Protein AF-A0A0G0PGN8-F1 (afdb_monomer)

Radius of gyration: 14.61 Å; Cα contacts (8 Å, |Δi|>4): 181; chains: 1; bounding box: 38×34×34 Å

Structure (mmCIF, N/CA/C/O backbone):
data_AF-A0A0G0PGN8-F1
#
_entry.id   AF-A0A0G0PGN8-F1
#
loop_
_atom_site.group_PDB
_atom_site.id
_atom_site.type_symbol
_atom_site.label_atom_id
_atom_site.label_alt_id
_atom_site.label_comp_id
_atom_site.label_asym_id
_atom_site.label_entity_id
_atom_site.label_seq_id
_atom_site.pdbx_PDB_ins_code
_atom_site.Cartn_x
_atom_site.Cartn_y
_atom_site.Cartn_z
_atom_site.occupancy
_atom_site.B_iso_or_equiv
_atom_site.auth_seq_id
_atom_site.auth_comp_id
_atom_site.auth_asym_id
_atom_site.auth_atom_id
_atom_site.pdbx_PDB_model_num
ATOM 1 N N . MET A 1 1 ? -20.996 -2.521 11.199 1.00 57.16 1 MET A N 1
ATOM 2 C CA . MET A 1 1 ? -20.375 -2.776 9.870 1.00 57.16 1 MET A CA 1
ATOM 3 C C . MET A 1 1 ? -20.116 -1.438 9.206 1.00 57.16 1 MET A C 1
ATOM 5 O O . MET A 1 1 ? -21.087 -0.740 8.920 1.00 57.16 1 MET A O 1
ATOM 9 N N . SER A 1 2 ? -18.842 -1.070 9.031 1.00 68.44 2 SER A N 1
ATOM 10 C CA . SER A 1 2 ? -18.460 0.271 8.568 1.00 68.44 2 SER A CA 1
ATOM 11 C C . SER A 1 2 ? -18.990 0.594 7.167 1.00 68.44 2 SER A C 1
ATOM 13 O O . SER A 1 2 ? -19.155 -0.297 6.324 1.00 68.44 2 SER A O 1
ATOM 15 N N . ASN A 1 3 ? -19.211 1.885 6.911 1.00 70.94 3 ASN A N 1
ATOM 16 C CA . ASN A 1 3 ? -19.645 2.395 5.606 1.00 70.94 3 ASN A CA 1
ATOM 17 C C . ASN A 1 3 ? -18.663 2.008 4.489 1.00 70.94 3 ASN A C 1
ATOM 19 O O . ASN A 1 3 ? -19.084 1.692 3.382 1.00 70.94 3 ASN A O 1
ATOM 23 N N . TYR A 1 4 ? -17.367 1.889 4.804 1.00 75.88 4 TYR A N 1
ATOM 24 C CA . TYR A 1 4 ? -16.338 1.523 3.834 1.00 75.88 4 TYR A CA 1
ATOM 25 C C . TYR A 1 4 ? -16.561 0.152 3.200 1.00 75.88 4 TYR A C 1
ATOM 27 O O . TYR A 1 4 ? -16.294 0.006 2.012 1.00 75.88 4 TYR A O 1
ATOM 35 N N . ILE A 1 5 ? -17.041 -0.851 3.942 1.00 76.06 5 ILE A N 1
ATOM 36 C CA . ILE A 1 5 ? -17.338 -2.166 3.352 1.00 76.06 5 ILE A CA 1
ATOM 37 C C . ILE A 1 5 ? -18.671 -2.128 2.599 1.00 76.06 5 ILE A C 1
ATOM 39 O O . ILE A 1 5 ? -18.755 -2.658 1.495 1.00 76.06 5 ILE A O 1
ATOM 43 N N . LYS A 1 6 ? -19.696 -1.484 3.173 1.00 70.00 6 LYS A N 1
ATOM 44 C CA . LYS A 1 6 ? -21.050 -1.433 2.594 1.00 70.00 6 LYS A CA 1
ATOM 45 C C . LYS A 1 6 ? -21.101 -0.713 1.246 1.00 70.00 6 LYS A C 1
ATOM 47 O O . LYS A 1 6 ? -21.852 -1.119 0.372 1.00 70.00 6 LYS A O 1
ATOM 52 N N . GLU A 1 7 ? -20.288 0.323 1.076 1.00 72.94 7 GLU A N 1
ATOM 53 C CA . GLU A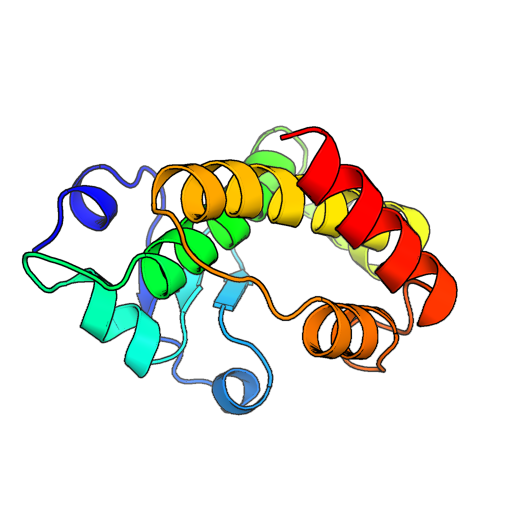 1 7 ? -20.219 1.131 -0.148 1.00 72.94 7 GLU A CA 1
ATOM 54 C C . GLU A 1 7 ? -19.216 0.570 -1.174 1.00 72.94 7 GLU A C 1
ATOM 56 O O . GLU A 1 7 ? -18.982 1.162 -2.229 1.00 72.94 7 GLU A O 1
ATOM 61 N N . SER A 1 8 ? -18.582 -0.570 -0.876 1.00 74.75 8 SER A N 1
ATOM 62 C CA . SER A 1 8 ? -17.616 -1.184 -1.780 1.00 74.75 8 SER A CA 1
ATOM 63 C C . SER A 1 8 ? -18.305 -1.747 -3.019 1.00 74.75 8 SER A C 1
ATOM 65 O O . SER A 1 8 ? -19.088 -2.686 -2.924 1.00 74.75 8 SER A O 1
ATOM 67 N N . LYS A 1 9 ? -17.922 -1.258 -4.202 1.00 79.19 9 LYS A N 1
ATOM 68 C CA . LYS A 1 9 ? -18.293 -1.879 -5.488 1.00 79.19 9 LYS A CA 1
ATOM 69 C C . LYS A 1 9 ? -17.631 -3.247 -5.709 1.00 79.19 9 LYS A C 1
ATOM 71 O O . LYS A 1 9 ? -18.045 -3.994 -6.588 1.00 79.19 9 LYS A O 1
ATOM 76 N N . TYR A 1 10 ? -16.591 -3.554 -4.934 1.00 83.12 10 TYR A N 1
ATOM 77 C CA . TYR A 1 10 ? -15.781 -4.764 -5.067 1.00 83.12 10 TYR A CA 1
ATOM 78 C C . TYR A 1 10 ? -15.985 -5.707 -3.886 1.00 83.12 10 TYR A C 1
ATOM 80 O O . TYR A 1 10 ? -16.114 -5.257 -2.742 1.00 83.12 10 TYR A O 1
ATOM 88 N N . GLU A 1 11 ? -15.932 -7.011 -4.160 1.00 89.06 11 GLU A N 1
ATOM 89 C CA . GLU A 1 11 ? -15.981 -8.055 -3.137 1.00 89.06 11 GLU A CA 1
ATOM 90 C C . GLU A 1 11 ? -14.689 -8.029 -2.299 1.00 89.06 11 GLU A C 1
ATOM 92 O O . GLU A 1 11 ? -13.579 -8.164 -2.826 1.00 89.06 11 GLU A O 1
ATOM 97 N N . ILE A 1 12 ? -14.837 -7.851 -0.983 1.00 90.75 12 ILE A N 1
ATOM 98 C CA . ILE A 1 12 ? -13.733 -7.824 -0.016 1.00 90.75 12 ILE A CA 1
ATOM 99 C C . ILE A 1 12 ? -13.761 -9.128 0.774 1.00 90.75 12 ILE A C 1
ATOM 101 O O . ILE A 1 12 ? -14.745 -9.444 1.440 1.00 90.75 12 ILE A O 1
ATOM 105 N N . LYS A 1 13 ? -12.661 -9.875 0.729 1.00 91.31 13 LYS A N 1
ATOM 106 C CA . LYS A 1 13 ? -12.496 -11.160 1.399 1.00 91.31 13 LYS A CA 1
ATOM 107 C C . LYS A 1 13 ? -11.410 -11.104 2.456 1.00 91.31 13 LYS A C 1
ATOM 109 O O . LYS A 1 13 ? -10.400 -10.411 2.339 1.00 91.31 13 LYS A O 1
ATOM 114 N N . LYS A 1 14 ? -11.598 -11.924 3.480 1.00 89.88 14 LYS A N 1
ATOM 115 C CA . LYS A 1 14 ? -10.539 -12.266 4.418 1.00 89.88 14 LYS A CA 1
ATOM 116 C C . LYS A 1 14 ? -9.544 -13.192 3.718 1.00 89.88 14 LYS A C 1
ATOM 118 O O . LYS A 1 14 ? -9.935 -14.214 3.159 1.00 89.88 14 LYS A O 1
ATOM 123 N N . SER A 1 15 ? -8.264 -12.843 3.751 1.00 87.12 15 SER A N 1
ATOM 124 C CA . SER A 1 15 ? -7.196 -13.710 3.264 1.00 87.12 15 SER A CA 1
ATOM 125 C C . SER A 1 15 ? -7.049 -14.919 4.188 1.00 87.12 15 SER A C 1
ATOM 127 O O . SER A 1 15 ? -6.927 -14.772 5.405 1.00 87.12 15 SER A O 1
ATOM 129 N N . VAL A 1 16 ? -7.060 -16.107 3.588 1.00 78.38 16 VAL A N 1
ATOM 130 C CA . VAL A 1 16 ? -6.822 -17.405 4.245 1.00 78.38 16 VAL A CA 1
ATOM 131 C C . VAL A 1 16 ? -5.478 -18.022 3.844 1.00 78.38 16 VAL A C 1
ATOM 133 O O . VAL A 1 16 ? -5.085 -19.050 4.382 1.00 78.38 16 VAL A O 1
ATOM 136 N N . PHE A 1 17 ? -4.747 -17.384 2.925 1.00 65.00 17 PHE A N 1
ATOM 137 C CA . PHE A 1 17 ? -3.445 -17.859 2.464 1.00 65.00 17 PHE A CA 1
ATOM 138 C C . PHE A 1 17 ? -2.306 -17.383 3.381 1.00 65.00 17 PHE A C 1
ATOM 140 O O . PHE A 1 17 ? -2.352 -16.253 3.874 1.00 65.00 17 PHE A O 1
ATOM 147 N N . PRO A 1 18 ? -1.214 -18.164 3.527 1.00 65.25 18 PRO A N 1
ATOM 148 C CA . PRO A 1 18 ? -0.032 -17.772 4.305 1.00 65.25 18 PRO A CA 1
ATOM 149 C C . PRO A 1 18 ? 0.651 -16.489 3.798 1.00 65.25 18 PRO A C 1
ATOM 151 O O . PRO A 1 18 ? 1.423 -15.877 4.534 1.00 65.25 18 PRO A O 1
ATOM 154 N N . LEU A 1 19 ? 0.314 -16.027 2.587 1.00 62.56 19 LEU A N 1
ATOM 155 C CA . LEU A 1 19 ? 0.688 -14.715 2.043 1.00 62.56 19 LEU A CA 1
ATOM 156 C C . LEU A 1 19 ? 0.284 -13.549 2.958 1.00 62.56 19 LEU A C 1
ATOM 158 O O . LEU A 1 19 ? 0.938 -12.509 2.945 1.00 62.56 19 LEU A O 1
ATOM 162 N N . SER A 1 20 ? -0.726 -13.730 3.814 1.00 61.47 20 SER A N 1
ATOM 163 C CA . SER A 1 20 ? -1.134 -12.744 4.819 1.00 61.47 20 SER A CA 1
ATOM 164 C C . SER A 1 20 ? -0.059 -12.469 5.884 1.00 61.47 20 SER A C 1
ATOM 166 O O . SER A 1 20 ? -0.171 -11.499 6.632 1.00 61.47 20 SER A O 1
ATOM 168 N N . LYS A 1 21 ? 0.982 -13.310 5.989 1.00 67.25 21 LYS A N 1
ATOM 169 C CA . LYS A 1 21 ? 2.162 -13.041 6.831 1.00 67.25 21 LYS A CA 1
ATOM 170 C C . LYS A 1 21 ? 3.100 -12.004 6.207 1.00 67.25 21 LYS A C 1
ATOM 172 O O . LYS A 1 21 ? 3.835 -11.343 6.931 1.00 67.25 21 LYS A O 1
ATOM 177 N N . ILE A 1 22 ? 3.058 -11.860 4.883 1.00 69.75 22 ILE A N 1
ATOM 178 C CA . ILE A 1 22 ? 3.966 -11.014 4.099 1.00 69.75 22 ILE A CA 1
ATOM 179 C C . ILE A 1 22 ? 3.258 -9.717 3.684 1.00 69.75 22 ILE A C 1
ATOM 181 O O . ILE A 1 22 ? 3.819 -8.630 3.808 1.00 69.75 22 ILE A O 1
ATOM 185 N N . PHE A 1 23 ? 1.997 -9.814 3.258 1.00 80.75 23 PHE A N 1
ATOM 186 C CA . PHE A 1 23 ? 1.225 -8.694 2.728 1.00 80.75 23 PHE A CA 1
ATOM 187 C C . PHE A 1 23 ? 0.053 -8.314 3.638 1.00 80.75 23 PHE A C 1
ATOM 189 O O . PHE A 1 23 ? -0.591 -9.165 4.256 1.00 80.75 23 PHE A O 1
ATOM 196 N N . LYS A 1 24 ? -0.235 -7.009 3.711 1.00 88.25 24 LYS A N 1
ATOM 197 C CA . LYS A 1 24 ? -1.409 -6.469 4.419 1.00 88.25 24 LYS A CA 1
ATOM 198 C C . LYS A 1 24 ? -2.705 -6.686 3.620 1.00 88.25 24 LYS A C 1
ATOM 200 O O . LYS A 1 24 ? -3.753 -6.930 4.217 1.00 88.25 24 LYS A O 1
ATOM 205 N N . GLY A 1 25 ? -2.610 -6.645 2.296 1.00 89.75 25 GLY A N 1
ATOM 206 C CA . GLY A 1 25 ? -3.679 -6.930 1.352 1.00 89.75 25 GLY A CA 1
ATOM 207 C C . GLY A 1 25 ? -3.103 -7.325 -0.007 1.00 89.75 25 GLY A C 1
ATOM 208 O O . GLY A 1 25 ? -1.889 -7.249 -0.202 1.00 89.75 25 GLY A O 1
ATOM 209 N N . PHE A 1 26 ? -3.959 -7.835 -0.887 1.00 89.06 26 PHE A N 1
ATOM 210 C CA . PHE A 1 26 ? -3.663 -8.018 -2.304 1.00 89.06 26 PHE A CA 1
ATOM 211 C C . PHE A 1 26 ? -4.956 -8.099 -3.117 1.00 89.06 26 PHE A C 1
ATOM 213 O O . PHE A 1 26 ? -6.038 -8.384 -2.591 1.00 89.06 26 PHE A O 1
ATOM 220 N N . VAL A 1 27 ? -4.822 -7.929 -4.428 1.00 87.69 27 VAL A N 1
ATOM 221 C CA . VAL A 1 27 ? -5.911 -8.063 -5.394 1.00 87.69 27 VAL A CA 1
ATOM 222 C C . VAL A 1 27 ? -5.740 -9.332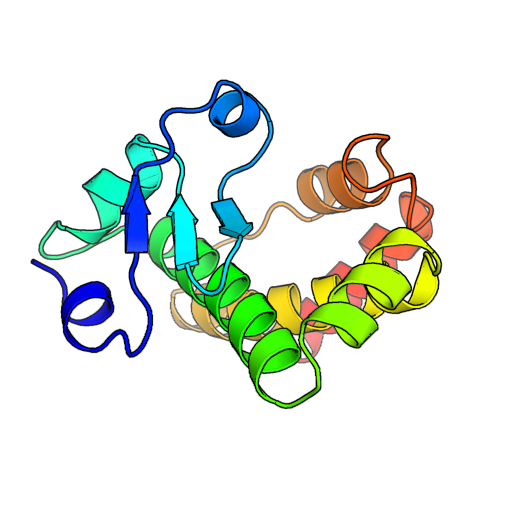 -6.221 1.00 87.69 27 VAL A C 1
ATOM 224 O O . VAL A 1 27 ? -4.661 -9.604 -6.742 1.00 87.69 27 VAL A O 1
ATOM 227 N N . PHE A 1 28 ? -6.816 -10.104 -6.379 1.00 83.62 28 PHE A N 1
ATOM 228 C CA . PHE A 1 28 ? -6.837 -11.264 -7.270 1.00 83.62 28 PHE A CA 1
ATOM 229 C C . PHE A 1 28 ? -8.246 -11.520 -7.808 1.00 83.62 28 PHE A C 1
ATOM 231 O O . PHE A 1 28 ? -9.219 -11.449 -7.060 1.00 83.62 28 PHE A O 1
ATOM 238 N N . ALA A 1 29 ? -8.358 -11.837 -9.102 1.00 79.94 29 ALA A N 1
ATOM 239 C CA . ALA A 1 29 ? -9.625 -12.169 -9.766 1.00 79.94 29 ALA A CA 1
ATOM 240 C C . ALA A 1 29 ? -10.765 -11.164 -9.480 1.00 79.94 29 ALA A C 1
ATOM 242 O O . ALA A 1 29 ? -11.883 -11.561 -9.157 1.00 79.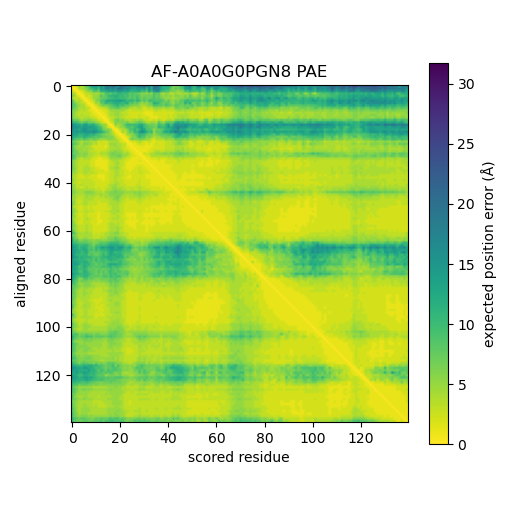94 29 ALA A O 1
ATOM 243 N N . ASN A 1 30 ? -10.467 -9.861 -9.580 1.00 82.56 30 ASN A N 1
ATOM 244 C CA . ASN A 1 30 ? -11.395 -8.753 -9.314 1.00 82.56 30 ASN A CA 1
ATOM 245 C C . ASN A 1 30 ? -11.912 -8.660 -7.856 1.00 82.56 30 ASN A C 1
ATOM 247 O O . ASN A 1 30 ? -12.991 -8.128 -7.596 1.00 82.56 30 ASN A O 1
ATOM 251 N N . LYS A 1 31 ? -11.158 -9.203 -6.892 1.00 88.75 31 LYS A N 1
ATOM 252 C CA . LYS A 1 31 ? -11.499 -9.208 -5.461 1.00 88.75 31 LYS A CA 1
ATOM 253 C C . LYS A 1 31 ? -10.335 -8.684 -4.636 1.00 88.75 31 LYS A C 1
ATOM 255 O O . LYS A 1 31 ? -9.175 -8.885 -5.001 1.00 88.75 31 LYS A O 1
ATOM 260 N N . ILE A 1 32 ? -10.653 -8.057 -3.507 1.00 91.38 32 ILE A N 1
ATOM 261 C CA . ILE A 1 32 ? -9.665 -7.601 -2.525 1.00 91.38 32 ILE A CA 1
ATOM 262 C C . ILE A 1 32 ? -9.550 -8.656 -1.433 1.00 91.38 32 ILE A C 1
ATOM 264 O O . ILE A 1 32 ? -10.551 -9.017 -0.821 1.00 91.38 32 ILE A O 1
ATOM 268 N N . TYR A 1 33 ? -8.338 -9.108 -1.139 1.00 91.69 33 TYR A N 1
ATOM 269 C CA . TYR A 1 33 ? -8.049 -10.009 -0.031 1.00 91.69 33 TYR A CA 1
ATOM 270 C C . TYR A 1 33 ? -7.239 -9.269 1.023 1.00 91.69 33 TYR A C 1
ATOM 272 O O . TYR A 1 33 ? -6.158 -8.766 0.737 1.00 91.69 33 TYR A O 1
ATOM 280 N N . LEU A 1 34 ? -7.740 -9.215 2.255 1.00 92.81 34 LEU A N 1
ATOM 281 C CA . LEU A 1 34 ? -7.097 -8.490 3.354 1.00 92.81 34 LEU A CA 1
ATOM 282 C C . LEU A 1 34 ? -6.633 -9.436 4.450 1.00 92.81 34 LEU A C 1
ATOM 284 O O . LEU A 1 34 ? -7.273 -10.452 4.730 1.00 92.81 34 LEU A O 1
ATOM 288 N N . ARG A 1 35 ? -5.533 -9.085 5.117 1.00 92.75 35 ARG A N 1
ATOM 289 C CA . ARG A 1 35 ? -5.070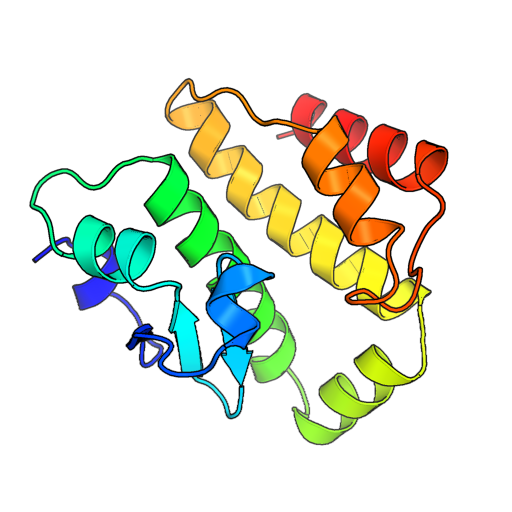 -9.811 6.301 1.00 92.75 35 ARG A CA 1
ATOM 290 C C . ARG A 1 35 ? -6.181 -9.853 7.369 1.00 92.75 35 ARG A C 1
ATOM 292 O O . ARG A 1 35 ? -6.903 -8.866 7.518 1.00 92.75 35 ARG A O 1
ATOM 299 N N . PRO A 1 36 ? -6.343 -10.967 8.109 1.00 91.25 36 PRO A N 1
ATOM 300 C CA . PRO A 1 36 ? -7.421 -11.144 9.084 1.00 91.25 36 PRO A CA 1
ATOM 301 C C . PRO A 1 36 ? -7.655 -9.993 10.066 1.00 91.25 36 PRO A C 1
ATOM 303 O O . PRO A 1 36 ? -8.804 -9.652 10.329 1.00 91.25 36 PRO A O 1
ATOM 306 N N . ASP A 1 37 ? -6.590 -9.403 10.602 1.00 92.31 37 ASP A N 1
ATOM 307 C CA . ASP A 1 37 ? -6.652 -8.269 11.527 1.00 92.31 37 ASP A CA 1
ATOM 308 C C . ASP A 1 37 ? -7.240 -7.021 10.859 1.00 92.31 37 ASP A C 1
ATOM 310 O O . ASP A 1 37 ? -8.153 -6.419 11.413 1.00 92.31 37 ASP A O 1
ATOM 314 N N . ILE A 1 38 ? -6.780 -6.682 9.652 1.00 93.56 38 ILE A N 1
ATOM 315 C CA . ILE A 1 38 ? -7.277 -5.545 8.865 1.00 93.56 38 ILE A CA 1
ATOM 316 C C . ILE A 1 38 ? -8.725 -5.791 8.447 1.00 93.56 38 ILE A C 1
ATOM 318 O O . ILE A 1 38 ? -9.570 -4.918 8.623 1.00 93.56 38 ILE A O 1
ATOM 322 N N . TYR A 1 39 ? -9.022 -6.990 7.933 1.00 93.56 39 TYR A N 1
ATOM 323 C CA . TYR A 1 39 ? -10.377 -7.369 7.542 1.00 93.56 39 TYR A CA 1
ATOM 324 C C . TYR A 1 39 ? -11.339 -7.193 8.716 1.00 93.56 39 TYR A C 1
ATOM 3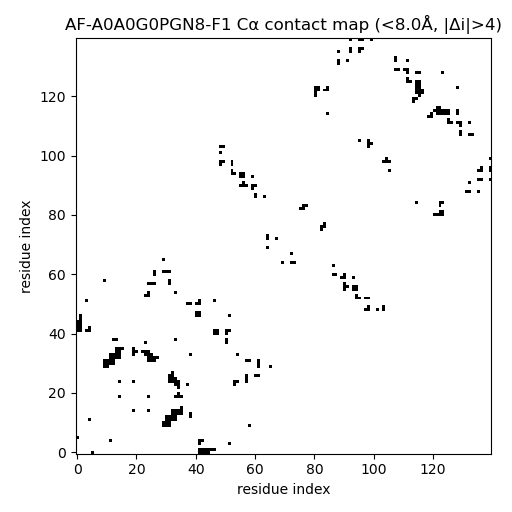26 O O . TYR A 1 39 ? -12.312 -6.465 8.593 1.00 93.56 39 TYR A O 1
ATOM 334 N N . ASN A 1 40 ? -11.044 -7.794 9.871 1.00 92.75 40 ASN A N 1
ATOM 335 C CA . ASN A 1 40 ? -11.906 -7.707 11.048 1.00 92.75 40 ASN A CA 1
ATOM 336 C C . ASN A 1 40 ? -12.031 -6.266 11.571 1.00 92.75 40 ASN A C 1
ATOM 338 O O . ASN A 1 40 ? -13.104 -5.859 12.012 1.00 92.75 40 ASN A O 1
ATOM 342 N N . ASP A 1 41 ? -10.948 -5.486 11.524 1.00 94.31 41 ASP A N 1
ATOM 343 C CA . ASP A 1 41 ? -10.948 -4.094 11.966 1.00 94.31 41 ASP A CA 1
ATOM 344 C C . ASP A 1 41 ? -11.880 -3.213 11.123 1.00 94.31 41 ASP A C 1
ATOM 346 O O . ASP A 1 41 ? -12.608 -2.398 11.684 1.00 94.31 41 ASP A O 1
ATOM 350 N N . LEU A 1 42 ? -11.962 -3.451 9.808 1.00 93.81 42 LEU A N 1
ATOM 351 C CA . LEU A 1 42 ? -12.864 -2.732 8.900 1.00 93.81 42 LEU A CA 1
ATOM 352 C C . LEU A 1 42 ? -14.359 -2.949 9.186 1.00 93.81 42 LEU A C 1
ATOM 354 O O . LEU A 1 42 ? -15.181 -2.155 8.727 1.00 93.81 42 LEU A O 1
ATOM 358 N N . TYR A 1 43 ? -14.739 -3.995 9.925 1.00 90.50 43 TYR A N 1
ATOM 359 C CA . TYR A 1 43 ? -16.142 -4.249 10.283 1.00 90.50 43 TYR A CA 1
ATOM 360 C C . TYR A 1 43 ? -16.590 -3.536 11.562 1.00 90.50 43 TYR A C 1
ATOM 362 O O . TYR A 1 43 ? -17.802 -3.438 11.790 1.00 90.50 43 TYR A O 1
ATOM 370 N N . LYS A 1 44 ? -15.647 -3.005 12.350 1.00 91.19 44 LYS A N 1
ATOM 371 C CA . LYS A 1 44 ? -15.931 -2.198 13.543 1.00 91.19 44 LYS A CA 1
ATOM 372 C C . LYS A 1 44 ? -16.602 -0.878 13.161 1.00 91.19 44 LYS A C 1
ATOM 374 O O . LYS A 1 44 ? -16.489 -0.418 12.026 1.00 91.19 44 LYS A O 1
ATOM 379 N N . ASP A 1 45 ? -17.267 -0.245 14.122 1.00 87.62 45 ASP A N 1
ATOM 380 C CA . ASP A 1 45 ? -17.966 1.027 13.886 1.00 87.62 45 ASP A CA 1
ATOM 381 C C . ASP A 1 45 ? -17.000 2.184 13.612 1.00 87.62 45 ASP A C 1
ATOM 383 O O . ASP A 1 45 ? -17.284 3.062 12.800 1.00 87.62 45 ASP A O 1
ATOM 387 N N . LYS A 1 46 ? -15.823 2.149 14.244 1.00 90.25 46 LYS A N 1
ATOM 388 C CA . LYS A 1 46 ? -14.716 3.081 14.010 1.00 90.25 46 LYS A CA 1
ATOM 389 C C . LYS A 1 46 ? -13.449 2.281 13.682 1.00 90.25 46 LYS A C 1
ATOM 391 O O . LYS A 1 46 ? -12.693 1.959 14.600 1.00 90.25 46 LYS A O 1
ATOM 396 N N . PRO A 1 47 ? -13.248 1.881 12.413 1.00 94.12 47 PRO A N 1
ATOM 397 C CA . PRO A 1 47 ? -12.037 1.175 12.008 1.00 94.12 47 PRO A CA 1
ATOM 398 C C . PRO A 1 47 ? -10.811 2.081 12.156 1.00 94.12 47 PRO A C 1
ATOM 400 O O . PRO A 1 47 ? -10.922 3.307 12.077 1.00 94.12 47 PRO A O 1
ATOM 403 N N . LYS A 1 48 ? -9.629 1.484 12.328 1.00 95.00 48 LYS A N 1
ATOM 404 C CA . LYS A 1 48 ? -8.378 2.243 12.349 1.00 95.00 48 LYS A CA 1
ATOM 405 C C . LYS A 1 48 ? -8.150 2.891 10.982 1.00 95.00 48 LYS A C 1
ATOM 407 O O . LYS A 1 48 ? -8.297 2.203 9.963 1.00 95.00 48 LYS A O 1
ATOM 412 N N . PRO A 1 49 ? -7.719 4.162 10.927 1.00 95.06 49 PRO A N 1
ATOM 413 C CA . PRO A 1 49 ? -7.410 4.812 9.659 1.00 95.06 49 PRO A CA 1
ATOM 414 C C . PRO A 1 49 ? -6.364 4.050 8.833 1.00 95.06 49 PRO A C 1
ATOM 416 O O . PRO A 1 49 ? -6.463 3.996 7.611 1.00 95.06 49 PRO A O 1
ATOM 419 N N . GLU A 1 50 ? -5.412 3.372 9.478 1.00 94.56 50 GLU A N 1
ATOM 420 C CA . GLU A 1 50 ? -4.455 2.485 8.807 1.00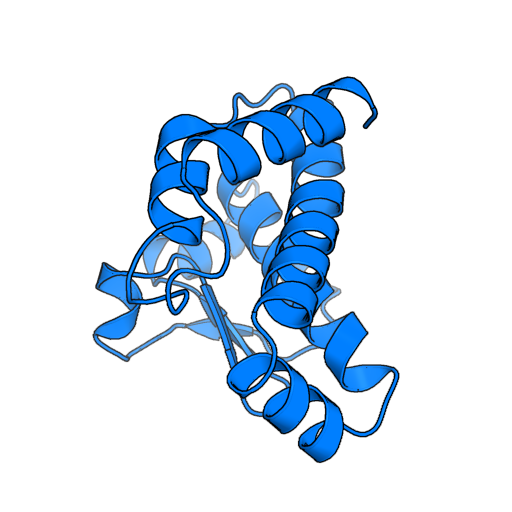 94.56 50 GLU A CA 1
ATOM 421 C C . GLU A 1 50 ? -5.136 1.352 8.021 1.00 94.56 50 GLU A C 1
ATOM 423 O O . GLU A 1 50 ? -4.767 1.091 6.874 1.00 94.56 50 GLU A O 1
ATOM 428 N N . SER A 1 51 ? -6.135 0.690 8.616 1.00 95.12 51 SER A N 1
ATOM 429 C CA . SER A 1 51 ? -6.891 -0.403 7.988 1.00 95.12 51 SER A CA 1
ATOM 430 C C . SER A 1 51 ? -7.675 0.099 6.780 1.00 95.12 51 SER A C 1
ATOM 432 O O . SER A 1 51 ? -7.670 -0.531 5.721 1.00 95.12 51 SER A O 1
ATOM 434 N N . VAL A 1 52 ? -8.306 1.270 6.912 1.00 95.38 52 VAL A N 1
ATOM 435 C CA . VAL A 1 52 ? -9.012 1.926 5.804 1.00 95.38 52 VAL A CA 1
ATOM 436 C C . VAL A 1 52 ? -8.031 2.354 4.713 1.00 95.38 52 VAL A C 1
ATOM 438 O O . VAL A 1 52 ? -8.298 2.151 3.532 1.00 95.38 52 VAL A O 1
ATOM 441 N N . GLY A 1 53 ? -6.859 2.866 5.089 1.00 95.38 53 GLY A N 1
ATOM 442 C CA . GLY A 1 53 ? -5.794 3.218 4.157 1.00 95.38 53 GLY A CA 1
ATOM 443 C C . GLY A 1 53 ? -5.312 2.020 3.335 1.00 95.38 53 GLY A C 1
ATOM 444 O O . GLY A 1 53 ? -5.101 2.161 2.134 1.00 95.38 53 GLY A O 1
ATOM 445 N N . VAL A 1 54 ? -5.183 0.835 3.946 1.00 94.88 54 VAL A N 1
ATOM 446 C CA . VAL A 1 54 ? -4.890 -0.406 3.203 1.00 94.88 54 VAL A 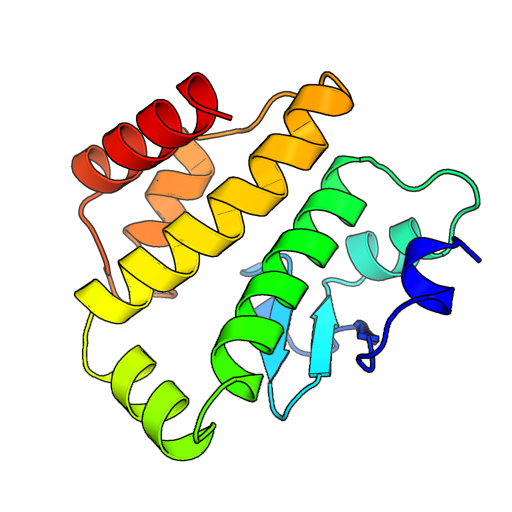CA 1
ATOM 447 C C . VAL A 1 54 ? -6.022 -0.734 2.232 1.00 94.88 54 VAL A C 1
ATOM 449 O O . VAL A 1 54 ? -5.755 -1.027 1.074 1.00 94.88 54 VAL A O 1
ATOM 452 N N . LEU A 1 55 ? -7.285 -0.644 2.653 1.00 95.31 55 LEU A N 1
ATOM 453 C CA . LEU A 1 55 ? -8.410 -0.900 1.751 1.00 95.31 55 LEU A CA 1
ATOM 454 C C . LEU A 1 55 ? -8.411 0.049 0.538 1.00 95.31 55 LEU A C 1
ATOM 456 O O . LEU A 1 55 ? -8.649 -0.394 -0.582 1.00 95.31 55 LEU A O 1
ATOM 460 N N . ILE A 1 56 ? -8.131 1.338 0.747 1.00 95.31 56 ILE A N 1
ATOM 461 C CA . ILE A 1 56 ? -8.018 2.336 -0.330 1.00 95.31 56 ILE A CA 1
ATOM 462 C C . ILE A 1 56 ? -6.874 1.981 -1.288 1.00 95.31 56 ILE A C 1
ATOM 464 O O . ILE A 1 56 ? -7.040 2.073 -2.505 1.00 95.31 56 ILE A O 1
ATOM 468 N N . HIS A 1 57 ? -5.741 1.529 -0.750 1.00 95.75 57 HIS A N 1
ATOM 469 C CA . HIS A 1 57 ? -4.605 1.065 -1.540 1.00 95.75 57 HIS A CA 1
ATOM 470 C C . HIS A 1 57 ? -5.006 -0.078 -2.486 1.00 95.75 57 HIS A C 1
ATOM 472 O O . HIS A 1 57 ? -4.854 0.033 -3.701 1.00 95.75 57 HIS A O 1
ATOM 478 N N . GLU A 1 58 ? -5.612 -1.138 -1.947 1.00 94.12 58 GLU A N 1
ATOM 479 C CA . GLU A 1 58 ? -6.026 -2.297 -2.747 1.00 94.12 58 GLU A CA 1
ATOM 480 C C . GLU A 1 58 ? -7.139 -1.959 -3.752 1.00 94.12 58 GLU A C 1
ATOM 482 O O . GLU A 1 58 ? -7.151 -2.469 -4.872 1.00 94.12 58 GLU A O 1
ATOM 487 N N . ARG A 1 59 ? -8.062 -1.053 -3.400 1.00 93.56 59 ARG A N 1
ATOM 488 C CA . ARG A 1 59 ? -9.071 -0.541 -4.346 1.00 93.56 59 ARG A CA 1
ATOM 489 C C . ARG A 1 59 ? -8.438 0.148 -5.538 1.00 93.56 59 ARG A C 1
ATOM 491 O O . ARG A 1 59 ? -8.875 -0.072 -6.661 1.00 93.56 59 ARG A O 1
ATOM 498 N N . THR A 1 60 ? -7.391 0.928 -5.294 1.00 93.06 60 THR A N 1
ATOM 499 C CA . THR A 1 60 ? -6.682 1.640 -6.356 1.00 93.06 60 THR A CA 1
ATOM 500 C C . THR A 1 60 ? -6.048 0.651 -7.342 1.00 93.06 60 THR A C 1
ATOM 502 O O . THR A 1 60 ? -6.110 0.872 -8.549 1.00 93.06 60 THR A O 1
ATOM 505 N N . HIS A 1 61 ? -5.510 -0.481 -6.868 1.00 91.06 61 HIS A N 1
ATOM 506 C CA . HIS A 1 61 ? -5.047 -1.550 -7.761 1.00 91.06 61 HIS A CA 1
ATOM 507 C C . HIS A 1 61 ? -6.186 -2.161 -8.583 1.00 91.06 61 HIS A C 1
ATOM 509 O O . HIS A 1 61 ? -6.027 -2.360 -9.787 1.00 91.06 61 HIS A O 1
ATOM 515 N N . LEU A 1 62 ? -7.344 -2.426 -7.970 1.00 89.00 62 LEU A N 1
ATOM 516 C CA . LEU A 1 62 ? -8.505 -2.931 -8.706 1.00 89.00 62 LEU A CA 1
ATOM 517 C C . LEU A 1 62 ? -8.987 -1.960 -9.778 1.00 89.00 62 LEU A C 1
ATOM 519 O O . LEU A 1 62 ? -9.199 -2.389 -10.904 1.00 89.00 62 LEU A O 1
ATOM 523 N N . GLU A 1 63 ? -9.105 -0.673 -9.460 1.00 88.88 63 GLU A N 1
ATOM 524 C CA . GLU A 1 63 ? -9.551 0.361 -10.400 1.00 88.88 63 GLU A CA 1
ATOM 525 C C . GLU A 1 63 ? -8.602 0.499 -11.602 1.00 88.88 63 GLU A C 1
ATOM 527 O O . GLU A 1 63 ? -9.040 0.665 -12.746 1.00 88.88 63 GLU A O 1
ATOM 532 N N . GLN A 1 64 ? -7.292 0.361 -11.373 1.00 84.88 64 GLN A N 1
ATOM 533 C CA . GLN A 1 64 ? -6.299 0.313 -12.449 1.00 84.88 64 GLN A CA 1
ATOM 534 C C . GLN A 1 64 ? -6.470 -0.933 -13.333 1.00 84.88 64 GLN A C 1
ATOM 536 O O . GLN A 1 64 ? -6.353 -0.848 -14.553 1.00 84.88 64 GLN A O 1
ATOM 541 N N . ILE A 1 65 ? -6.766 -2.095 -12.745 1.00 82.25 65 ILE A N 1
ATOM 542 C CA . ILE A 1 65 ? -6.960 -3.346 -13.492 1.00 82.25 65 ILE A CA 1
ATOM 543 C C . ILE A 1 65 ? -8.296 -3.332 -14.254 1.00 82.25 65 ILE A C 1
ATOM 545 O O . ILE A 1 65 ? -8.340 -3.766 -15.404 1.00 82.25 65 ILE A O 1
ATOM 549 N N . SER A 1 66 ? -9.367 -2.816 -13.643 1.00 77.00 66 SER A N 1
ATOM 550 C CA . SER A 1 66 ? -10.728 -2.809 -14.193 1.00 77.00 66 SER A CA 1
ATOM 551 C C . SER A 1 66 ? -10.951 -1.762 -15.283 1.00 77.00 66 SER A C 1
ATOM 553 O O . SER A 1 66 ? -11.883 -1.896 -16.068 1.00 77.00 66 SER A O 1
ATOM 555 N N . SER A 1 67 ? -10.120 -0.719 -15.345 1.00 75.19 67 SER A N 1
ATOM 556 C CA . SER A 1 67 ? -10.168 0.303 -16.403 1.00 75.19 67 SER A CA 1
ATOM 557 C C . SER A 1 67 ? -9.548 -0.156 -17.733 1.00 75.19 67 SER A C 1
ATOM 559 O O . SER A 1 67 ? -9.545 0.602 -18.700 1.00 75.19 67 SER A O 1
ATOM 561 N N . GLY A 1 68 ? -9.055 -1.399 -17.817 1.00 68.88 68 GLY A N 1
ATOM 562 C CA . GLY A 1 68 ? -8.493 -1.979 -19.037 1.00 68.88 68 GLY A CA 1
ATOM 563 C C . GLY A 1 68 ? -8.696 -3.492 -19.142 1.00 68.88 68 GLY A C 1
ATOM 564 O O . GLY A 1 68 ? -9.487 -4.096 -18.421 1.00 68.88 68 GLY A O 1
ATOM 565 N N . ASN A 1 69 ? -7.968 -4.137 -20.059 1.00 76.81 69 ASN A N 1
ATOM 566 C CA . ASN A 1 69 ? -7.978 -5.596 -20.168 1.00 76.81 69 ASN A CA 1
ATOM 567 C C . ASN A 1 69 ? -7.130 -6.204 -19.038 1.00 76.81 69 ASN A C 1
ATOM 569 O O . ASN A 1 69 ? -5.898 -6.156 -19.083 1.00 76.81 69 ASN A O 1
ATOM 573 N N . TRP A 1 70 ? -7.797 -6.779 -18.036 1.00 72.62 70 TRP A N 1
ATOM 574 C CA . TRP A 1 70 ? -7.172 -7.302 -16.820 1.00 72.62 70 TRP A CA 1
ATOM 575 C C . TRP A 1 70 ? -6.077 -8.351 -17.080 1.00 72.62 70 TRP A C 1
ATOM 577 O O . TRP A 1 70 ? -5.095 -8.385 -16.340 1.00 72.62 70 TRP A O 1
ATOM 587 N N . LEU A 1 71 ? -6.197 -9.163 -18.142 1.00 73.94 71 LEU A N 1
ATOM 588 C CA . LEU A 1 71 ? -5.171 -10.140 -18.530 1.00 73.94 71 LEU A CA 1
ATOM 589 C C . LEU A 1 71 ? -3.896 -9.437 -19.002 1.00 73.94 71 LEU A C 1
ATOM 591 O O . LEU A 1 71 ? -2.796 -9.766 -18.562 1.00 73.94 71 LEU A O 1
ATOM 595 N N . ILE A 1 72 ? -4.047 -8.428 -19.864 1.00 78.38 72 ILE A N 1
ATOM 596 C CA . ILE A 1 72 ? -2.925 -7.650 -20.405 1.00 78.38 72 ILE A CA 1
ATOM 597 C C . ILE A 1 72 ? -2.268 -6.827 -19.293 1.00 78.38 72 ILE A C 1
ATOM 599 O O . ILE A 1 72 ? -1.043 -6.801 -19.187 1.00 78.38 72 ILE A O 1
ATOM 603 N N . GLN A 1 73 ? -3.068 -6.187 -18.438 1.00 75.00 73 GLN A N 1
ATOM 604 C CA . GLN A 1 73 ? -2.583 -5.427 -17.281 1.00 75.00 73 GLN A CA 1
ATOM 605 C C . GLN A 1 73 ? -1.819 -6.337 -16.308 1.00 75.00 73 GLN A C 1
ATOM 607 O O . GLN A 1 73 ? -0.714 -5.996 -15.885 1.00 75.00 73 GLN A O 1
ATOM 612 N N . GLY A 1 74 ? -2.362 -7.524 -16.015 1.00 74.88 74 GLY A N 1
ATOM 613 C CA . GLY A 1 74 ? -1.712 -8.526 -15.174 1.00 74.88 74 GLY A CA 1
ATOM 614 C C . GLY A 1 74 ? -0.362 -8.964 -15.740 1.00 74.88 74 GLY A C 1
ATOM 615 O O . GLY A 1 74 ? 0.642 -8.920 -15.034 1.00 74.88 74 GLY A O 1
ATOM 616 N N . LEU A 1 75 ? -0.299 -9.301 -17.032 1.00 77.62 75 LEU A N 1
ATOM 617 C CA . LEU A 1 75 ? 0.955 -9.664 -17.701 1.00 77.62 75 LEU A CA 1
ATOM 618 C C . LEU A 1 75 ? 1.983 -8.526 -17.659 1.00 77.62 75 LEU A C 1
ATOM 620 O O . LEU A 1 75 ? 3.142 -8.751 -17.310 1.00 77.62 75 LEU A O 1
ATOM 624 N N . ARG A 1 76 ? 1.569 -7.286 -17.955 1.00 80.50 76 ARG A N 1
ATOM 625 C CA . ARG A 1 76 ? 2.463 -6.117 -17.911 1.00 80.50 76 ARG A CA 1
ATOM 626 C C . ARG A 1 76 ? 3.006 -5.858 -16.508 1.00 80.50 76 ARG A C 1
ATOM 628 O O . ARG A 1 76 ? 4.175 -5.502 -16.386 1.00 80.50 76 ARG A O 1
ATOM 635 N N . TYR A 1 77 ? 2.194 -6.061 -15.472 1.00 79.75 77 TYR A N 1
ATOM 636 C CA . TYR A 1 77 ? 2.625 -5.952 -14.079 1.00 79.75 77 TYR A CA 1
ATOM 637 C C . TYR A 1 77 ? 3.741 -6.964 -13.774 1.00 79.75 77 TYR A C 1
ATOM 639 O O . TYR A 1 77 ? 4.798 -6.590 -13.272 1.00 79.75 77 TYR A O 1
ATOM 647 N N . TRP A 1 78 ? 3.583 -8.234 -14.153 1.00 77.06 78 TRP A N 1
ATOM 648 C CA . TRP A 1 78 ? 4.625 -9.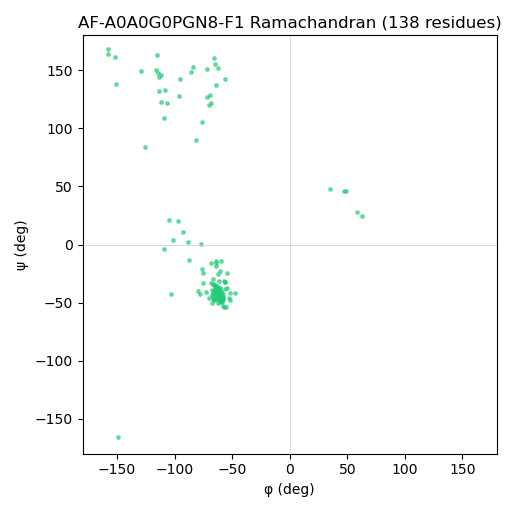243 -13.923 1.00 77.06 78 TRP A CA 1
ATOM 649 C C . T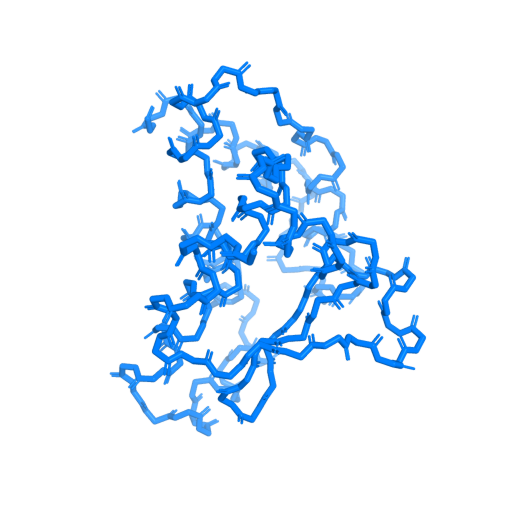RP A 1 78 ? 5.916 -8.965 -14.708 1.00 77.06 78 TRP A C 1
ATOM 651 O O . TRP A 1 78 ? 7.008 -9.065 -14.145 1.00 77.06 78 TRP A O 1
ATOM 661 N N . ILE A 1 79 ? 5.799 -8.552 -15.972 1.00 82.12 79 ILE A N 1
ATOM 662 C CA . ILE A 1 79 ? 6.943 -8.403 -16.885 1.00 82.12 79 ILE A CA 1
ATOM 663 C C . ILE A 1 79 ? 7.725 -7.104 -16.644 1.00 82.12 79 ILE A C 1
ATOM 665 O O . ILE A 1 79 ? 8.953 -7.120 -16.694 1.00 82.12 79 ILE A O 1
ATOM 669 N N . PHE A 1 80 ? 7.057 -5.977 -16.372 1.00 85.94 80 PHE A N 1
ATOM 670 C CA . PHE A 1 80 ? 7.702 -4.659 -16.357 1.00 85.94 80 PHE A CA 1
ATOM 671 C C . PHE A 1 80 ? 7.820 -4.077 -14.936 1.00 85.94 80 PHE A C 1
ATOM 673 O O . PHE A 1 80 ? 6.828 -3.588 -14.386 1.00 85.94 80 PHE A O 1
ATOM 680 N N . PRO A 1 81 ? 9.036 -4.012 -14.350 1.00 85.56 81 PRO A N 1
ATOM 681 C CA . PRO A 1 81 ? 9.270 -3.409 -13.032 1.00 85.56 81 PRO A CA 1
ATOM 682 C C . PRO A 1 81 ? 8.758 -1.969 -12.909 1.00 85.56 81 PRO A C 1
ATOM 684 O O . PRO A 1 81 ? 8.201 -1.592 -11.881 1.00 85.56 81 PRO A O 1
ATOM 687 N N . LYS A 1 82 ? 8.892 -1.178 -13.981 1.00 87.69 82 LYS A N 1
ATOM 688 C CA . LYS A 1 82 ? 8.415 0.209 -14.037 1.00 87.69 82 LYS A CA 1
ATOM 689 C C . LYS A 1 82 ? 6.895 0.305 -13.870 1.00 87.69 82 LYS A C 1
ATOM 691 O O . LYS A 1 82 ? 6.432 1.126 -13.089 1.00 87.69 82 LYS A O 1
ATOM 696 N N . VAL A 1 83 ? 6.141 -0.569 -14.543 1.00 87.12 83 VAL A N 1
ATOM 697 C CA . VAL A 1 83 ? 4.671 -0.620 -14.443 1.00 87.12 83 VAL A CA 1
ATOM 698 C C . VAL A 1 83 ? 4.244 -0.975 -13.019 1.00 87.12 83 VAL A C 1
ATOM 700 O O . VAL A 1 83 ? 3.337 -0.347 -12.476 1.00 87.12 83 VAL A O 1
ATOM 703 N N . ARG A 1 84 ? 4.939 -1.926 -12.378 1.00 88.81 84 ARG A N 1
ATOM 704 C CA . ARG A 1 84 ? 4.731 -2.244 -10.957 1.00 88.81 84 ARG A CA 1
ATOM 705 C C . ARG A 1 84 ? 4.952 -1.040 -10.064 1.00 88.81 84 ARG A C 1
ATOM 707 O O . ARG A 1 84 ? 4.073 -0.695 -9.283 1.00 88.81 84 ARG A O 1
ATOM 714 N N . LEU A 1 85 ? 6.103 -0.387 -10.202 1.00 90.88 85 LEU A N 1
ATOM 715 C CA . LEU A 1 85 ? 6.434 0.769 -9.383 1.00 90.88 85 LEU A CA 1
ATOM 716 C C . LEU A 1 85 ? 5.404 1.893 -9.554 1.00 90.88 85 LEU A C 1
ATOM 718 O O . LEU A 1 85 ? 4.934 2.431 -8.560 1.00 90.88 85 LEU A O 1
ATOM 722 N N . GLU A 1 86 ? 5.016 2.226 -10.784 1.00 91.44 86 GLU A N 1
ATOM 723 C CA . GLU A 1 86 ? 4.006 3.256 -11.058 1.00 91.44 86 GLU A CA 1
ATOM 724 C C . GLU A 1 86 ? 2.645 2.914 -10.433 1.00 91.44 86 GLU A C 1
ATOM 726 O O . GLU A 1 86 ? 2.038 3.771 -9.785 1.00 91.44 86 GLU A O 1
ATOM 731 N N . SER A 1 87 ? 2.203 1.657 -10.555 1.00 91.19 87 SER A N 1
ATOM 732 C CA . SER A 1 87 ? 0.961 1.163 -9.946 1.00 91.19 87 SER A CA 1
ATOM 733 C C . SER A 1 87 ? 0.975 1.302 -8.421 1.00 91.19 87 SER A C 1
ATOM 735 O O . SER A 1 87 ? 0.046 1.870 -7.838 1.00 91.19 87 SER A O 1
ATOM 737 N N . GLU A 1 88 ? 2.059 0.857 -7.779 1.00 93.06 88 GLU A N 1
ATOM 738 C CA . GLU A 1 88 ? 2.261 0.959 -6.331 1.00 93.06 88 GLU A CA 1
ATOM 739 C C . GLU A 1 88 ? 2.332 2.419 -5.872 1.00 93.06 88 GLU A C 1
ATOM 741 O O . GLU A 1 88 ? 1.744 2.777 -4.853 1.00 93.06 88 GLU A O 1
ATOM 746 N N . LEU A 1 89 ? 3.042 3.293 -6.593 1.00 94.75 89 LEU A N 1
ATOM 747 C CA . LEU A 1 89 ? 3.148 4.714 -6.249 1.00 94.75 89 LEU A CA 1
ATOM 748 C C . LEU A 1 89 ? 1.787 5.416 -6.340 1.00 94.75 89 LEU A C 1
ATOM 750 O O . LEU A 1 89 ? 1.457 6.211 -5.457 1.00 94.75 89 LEU A O 1
ATOM 754 N N . LEU A 1 90 ? 0.970 5.090 -7.345 1.00 95.12 90 LEU A N 1
ATOM 755 C CA . LEU A 1 90 ? -0.394 5.606 -7.458 1.00 95.12 90 LEU A CA 1
ATOM 756 C C . LEU A 1 90 ? -1.279 5.119 -6.298 1.00 95.12 90 LEU A C 1
ATOM 758 O O . LEU A 1 90 ? -1.945 5.929 -5.656 1.00 95.12 90 LEU A O 1
ATOM 762 N N . ALA A 1 91 ? -1.225 3.832 -5.958 1.00 94.75 91 ALA A N 1
ATOM 763 C CA . ALA A 1 91 ? -1.972 3.289 -4.824 1.00 94.75 91 ALA A CA 1
ATOM 764 C C . ALA A 1 91 ? -1.503 3.867 -3.470 1.00 94.75 91 ALA A C 1
ATOM 766 O O . ALA A 1 91 ? -2.319 4.177 -2.599 1.00 94.75 91 ALA A O 1
ATOM 767 N N . ASN A 1 92 ? -0.194 4.085 -3.280 1.00 96.06 92 ASN A N 1
ATOM 768 C CA . ASN A 1 92 ? 0.335 4.767 -2.090 1.00 96.06 92 ASN A CA 1
ATOM 769 C C . ASN A 1 92 ? -0.128 6.232 -2.040 1.00 96.06 92 ASN A C 1
ATOM 771 O O . ASN A 1 92 ? -0.429 6.729 -0.961 1.00 96.06 92 ASN A O 1
ATOM 775 N N . ARG A 1 93 ? -0.243 6.927 -3.181 1.00 97.25 93 ARG A N 1
ATOM 776 C CA . ARG A 1 93 ? -0.741 8.311 -3.231 1.00 97.25 93 ARG A CA 1
ATOM 777 C C . ARG A 1 93 ? -2.153 8.438 -2.665 1.00 97.25 93 ARG A C 1
ATOM 779 O O . ARG A 1 93 ? -2.379 9.304 -1.819 1.00 97.25 93 ARG A O 1
ATOM 786 N N . GLU A 1 94 ? -3.084 7.594 -3.101 1.00 97.06 94 GLU A N 1
ATOM 787 C CA . GLU A 1 94 ? -4.468 7.639 -2.608 1.00 97.06 94 GLU A CA 1
ATOM 788 C C . GLU A 1 94 ? -4.561 7.229 -1.134 1.00 97.06 94 GLU A C 1
ATOM 790 O O . GLU A 1 94 ? -5.244 7.885 -0.343 1.00 97.06 94 GLU A O 1
ATOM 795 N N . GLN A 1 95 ? -3.781 6.226 -0.722 1.00 96.81 95 GLN A N 1
ATOM 796 C CA . GLN A 1 95 ? -3.637 5.874 0.689 1.00 96.81 95 GLN A CA 1
ATOM 797 C C . GLN A 1 95 ? -3.121 7.061 1.523 1.00 96.81 95 GLN A C 1
ATOM 799 O O . GLN A 1 95 ? -3.669 7.356 2.585 1.00 96.81 95 GLN A O 1
ATOM 804 N N . PHE A 1 96 ? -2.091 7.768 1.055 1.00 97.31 96 PHE A N 1
ATOM 805 C CA . PHE A 1 96 ? -1.481 8.882 1.784 1.00 97.31 96 PHE A CA 1
ATOM 806 C C . PHE A 1 96 ? -2.428 10.065 1.941 1.00 97.31 96 PHE A C 1
ATOM 808 O O . PHE A 1 96 ? -2.498 10.624 3.034 1.00 97.31 96 PHE A O 1
ATOM 815 N N . LYS A 1 97 ? -3.206 10.408 0.905 1.00 96.62 97 LYS A N 1
ATOM 816 C CA . LYS A 1 97 ? -4.257 11.436 1.007 1.00 96.62 97 LYS A CA 1
ATOM 817 C C . LYS A 1 97 ? -5.204 11.143 2.169 1.00 96.62 97 LYS A C 1
ATOM 819 O O . LYS A 1 97 ? -5.523 12.038 2.949 1.00 96.62 97 LYS A O 1
ATOM 824 N N . TYR A 1 98 ? -5.645 9.892 2.297 1.00 96.31 98 TYR A N 1
ATOM 825 C CA . TYR A 1 98 ? -6.538 9.487 3.377 1.00 96.31 98 TYR A CA 1
ATOM 826 C C . TYR A 1 98 ? -5.850 9.539 4.746 1.00 96.31 98 TYR A C 1
ATOM 828 O O . TYR A 1 98 ? -6.379 10.150 5.674 1.00 96.31 98 TYR A O 1
ATOM 836 N N . LEU A 1 99 ? -4.664 8.942 4.877 1.00 96.12 99 LEU A N 1
ATOM 837 C CA . LEU A 1 99 ? -3.938 8.889 6.149 1.00 96.12 99 LEU A CA 1
ATOM 838 C C . LEU A 1 99 ? -3.584 10.287 6.668 1.00 96.12 99 LEU A C 1
ATOM 840 O O . LEU A 1 99 ? -3.807 10.584 7.839 1.00 96.12 99 LEU A O 1
ATOM 844 N N . LYS A 1 100 ? -3.129 11.182 5.786 1.00 95.00 100 LYS A N 1
ATOM 845 C CA . LYS A 1 100 ? -2.770 12.561 6.139 1.00 95.00 100 LYS A CA 1
ATOM 846 C C . LYS A 1 100 ? -3.975 13.362 6.637 1.00 95.00 100 LYS A C 1
ATOM 848 O O . LYS A 1 100 ? -3.866 14.063 7.639 1.00 95.00 100 LYS A O 1
ATOM 853 N N . ARG A 1 101 ? -5.148 13.200 6.007 1.00 95.19 101 ARG A N 1
ATOM 854 C CA . ARG A 1 101 ? -6.416 13.800 6.477 1.00 95.19 101 ARG A CA 1
ATOM 855 C C . ARG A 1 101 ? -6.826 13.303 7.864 1.00 95.19 101 ARG A C 1
ATOM 857 O O . ARG A 1 101 ? -7.422 14.057 8.624 1.00 95.19 101 ARG A O 1
ATOM 864 N N . ASN A 1 102 ? -6.472 12.065 8.198 1.00 95.69 102 ASN A N 1
ATOM 865 C CA . ASN A 1 102 ? -6.737 11.454 9.499 1.00 95.69 102 ASN A CA 1
ATOM 866 C C . ASN A 1 102 ? -5.575 11.619 10.497 1.00 95.69 102 ASN A C 1
ATOM 868 O O . ASN A 1 102 ? -5.611 11.014 11.562 1.00 95.69 102 ASN A O 1
ATOM 872 N N . LYS A 1 103 ? -4.578 12.465 10.187 1.00 94.62 103 LYS A N 1
ATOM 873 C CA . LYS A 1 103 ? -3.416 12.768 11.046 1.00 94.62 103 LYS A CA 1
ATOM 874 C C . LYS A 1 103 ? -2.569 11.542 11.415 1.00 94.62 103 LYS A C 1
ATOM 876 O O . LYS A 1 103 ? -1.908 11.540 12.449 1.00 94.62 103 LYS A O 1
ATOM 881 N N . GLU A 1 104 ? -2.560 10.527 10.559 1.00 94.25 104 GLU A N 1
ATOM 882 C CA . GLU A 1 104 ? -1.736 9.334 10.750 1.00 94.25 104 GLU A CA 1
ATOM 883 C C . GLU A 1 104 ? -0.307 9.527 10.243 1.00 94.25 104 GLU A C 1
ATOM 885 O O . GLU A 1 104 ? -0.047 10.274 9.293 1.00 94.25 104 GLU A O 1
ATOM 890 N N . ILE A 1 105 ? 0.619 8.782 10.845 1.00 90.94 105 ILE A N 1
ATOM 891 C CA . ILE A 1 105 ? 2.015 8.699 10.413 1.00 90.94 105 ILE A CA 1
ATOM 892 C C . ILE A 1 105 ? 2.176 7.480 9.501 1.00 90.94 105 ILE A C 1
ATOM 894 O O . ILE A 1 105 ? 1.580 6.430 9.728 1.00 90.94 105 ILE A O 1
ATOM 898 N N . PHE A 1 106 ? 3.007 7.603 8.465 1.00 92.19 106 PHE A N 1
ATOM 899 C CA . PHE A 1 106 ? 3.324 6.494 7.571 1.00 92.19 106 PHE A CA 1
ATOM 900 C C . PHE A 1 106 ? 4.794 6.077 7.685 1.00 92.19 106 PHE A C 1
ATOM 902 O O . PHE A 1 106 ? 5.701 6.906 7.606 1.00 92.19 106 PHE A O 1
ATOM 909 N N . ASP A 1 107 ? 5.035 4.773 7.819 1.00 93.94 107 ASP A N 1
ATOM 910 C CA . ASP A 1 107 ? 6.381 4.195 7.849 1.00 93.94 107 ASP A CA 1
ATOM 911 C C . ASP A 1 107 ? 6.932 4.025 6.422 1.00 93.94 107 ASP A C 1
ATOM 913 O O . ASP A 1 107 ? 6.744 3.002 5.749 1.00 93.94 107 ASP A O 1
ATOM 917 N N . PHE A 1 108 ? 7.611 5.070 5.945 1.00 94.25 108 PHE A N 1
ATOM 918 C CA . PHE A 1 108 ? 8.214 5.088 4.613 1.00 94.25 108 PHE A CA 1
ATOM 919 C C . PHE A 1 108 ? 9.335 4.065 4.449 1.00 94.25 108 PHE A C 1
ATOM 921 O O . PHE A 1 108 ? 9.500 3.528 3.356 1.00 94.25 108 PHE A O 1
ATOM 928 N N . GLU A 1 109 ? 10.114 3.802 5.497 1.00 94.75 109 GLU A N 1
ATOM 929 C CA . GLU A 1 109 ? 11.276 2.916 5.410 1.00 94.75 109 GLU A CA 1
ATOM 930 C C . GLU A 1 109 ? 10.837 1.472 5.224 1.00 94.75 109 GLU A C 1
ATOM 932 O O . GLU A 1 109 ? 11.328 0.776 4.332 1.00 94.75 109 GLU A O 1
ATOM 937 N N . LYS A 1 110 ? 9.850 1.033 6.009 1.00 91.81 110 LYS A N 1
ATOM 938 C CA . LYS A 1 110 ? 9.256 -0.292 5.850 1.00 91.81 110 LYS A CA 1
ATOM 939 C C . LYS A 1 110 ? 8.635 -0.459 4.470 1.00 91.81 110 LYS A C 1
ATOM 941 O O . LYS A 1 110 ? 8.825 -1.496 3.832 1.00 91.81 110 LYS A O 1
ATOM 946 N N . ARG A 1 111 ? 7.934 0.564 3.972 1.00 91.81 111 ARG A N 1
ATOM 947 C CA . ARG A 1 111 ? 7.336 0.508 2.634 1.00 91.81 111 ARG A CA 1
ATOM 948 C C . ARG A 1 111 ? 8.390 0.477 1.528 1.00 91.81 111 ARG A C 1
ATOM 950 O O . ARG A 1 111 ? 8.252 -0.320 0.604 1.00 91.81 111 ARG A O 1
ATOM 957 N N . ALA A 1 112 ? 9.451 1.272 1.637 1.00 93.62 112 ALA A N 1
ATOM 958 C CA . ALA A 1 112 ? 10.556 1.264 0.685 1.00 93.62 112 ALA A CA 1
ATOM 959 C C . ALA A 1 112 ? 11.271 -0.097 0.657 1.00 93.62 112 ALA A C 1
ATOM 961 O O . ALA A 1 112 ? 11.522 -0.613 -0.427 1.00 93.62 112 ALA A O 1
ATOM 962 N N . LYS A 1 113 ? 11.505 -0.720 1.826 1.00 92.75 113 LYS A N 1
ATOM 963 C CA . LYS A 1 113 ? 12.055 -2.087 1.927 1.00 92.75 113 LYS A CA 1
ATOM 964 C C . LYS A 1 113 ? 11.180 -3.109 1.209 1.00 92.75 113 LYS A C 1
ATOM 966 O O . LYS A 1 113 ? 11.705 -3.967 0.510 1.00 92.75 113 LYS A O 1
ATOM 971 N N . HIS A 1 114 ? 9.856 -3.013 1.353 1.00 88.56 114 HIS A N 1
ATOM 972 C CA . HIS A 1 114 ? 8.931 -3.890 0.632 1.00 88.56 114 HIS A CA 1
ATOM 973 C C . HIS A 1 114 ? 9.049 -3.708 -0.889 1.00 88.56 114 HIS A C 1
ATOM 975 O O . HIS A 1 114 ? 9.261 -4.690 -1.595 1.00 88.56 114 HIS A O 1
ATOM 981 N N . LEU A 1 115 ? 8.993 -2.476 -1.402 1.00 89.94 115 LEU A N 1
ATOM 982 C CA . LEU A 1 115 ? 9.119 -2.213 -2.847 1.00 89.94 115 LEU A CA 1
ATOM 983 C C . LEU A 1 115 ? 10.479 -2.645 -3.424 1.00 89.94 115 LEU A C 1
ATOM 985 O O . LEU A 1 115 ? 10.579 -2.979 -4.602 1.00 89.94 115 LEU A O 1
ATOM 989 N N . SER A 1 116 ? 11.519 -2.688 -2.591 1.00 90.94 116 SER A N 1
ATOM 990 C CA . SER A 1 116 ? 12.855 -3.150 -2.966 1.00 90.94 116 SER A CA 1
ATOM 991 C C . SER A 1 116 ? 13.126 -4.613 -2.605 1.00 90.94 116 SER A C 1
ATOM 993 O O . SER A 1 116 ? 14.286 -4.989 -2.460 1.00 90.94 116 SER A O 1
ATOM 995 N N . SER A 1 117 ? 12.092 -5.431 -2.391 1.00 87.31 117 SER A N 1
ATOM 996 C CA . SER A 1 117 ? 12.238 -6.829 -1.968 1.00 87.31 117 SER A CA 1
ATOM 997 C C . SER A 1 117 ? 11.725 -7.820 -3.015 1.00 87.31 117 SER A C 1
ATOM 999 O O . SER A 1 117 ? 10.971 -7.464 -3.924 1.00 87.31 117 SER A O 1
ATOM 1001 N N . PHE A 1 118 ? 12.124 -9.087 -2.869 1.00 80.81 118 PHE A N 1
ATOM 1002 C CA . PHE A 1 118 ? 11.723 -10.189 -3.748 1.00 80.81 118 PHE A CA 1
ATOM 1003 C C . PHE A 1 118 ? 10.200 -10.328 -3.955 1.00 80.81 118 PHE A C 1
ATOM 1005 O O . PHE A 1 118 ? 9.796 -10.510 -5.100 1.00 80.81 118 PHE A O 1
ATOM 1012 N N . PRO A 1 119 ? 9.327 -10.183 -2.935 1.00 77.06 119 PRO A N 1
ATOM 1013 C CA . PRO A 1 119 ? 7.876 -10.246 -3.134 1.00 77.06 119 PRO A CA 1
ATOM 1014 C C . PRO A 1 119 ? 7.320 -9.174 -4.087 1.00 77.06 119 PRO A C 1
ATOM 1016 O O . PRO A 1 119 ? 6.270 -9.381 -4.682 1.00 77.06 119 PRO A O 1
ATOM 1019 N N . TYR A 1 120 ? 8.033 -8.059 -4.268 1.00 78.44 120 TYR A N 1
ATOM 1020 C CA . TYR A 1 120 ? 7.728 -7.020 -5.258 1.00 78.44 120 TYR A CA 1
ATOM 1021 C C . TYR A 1 120 ? 8.681 -7.083 -6.458 1.00 78.44 120 TYR A C 1
ATOM 1023 O O . TYR A 1 120 ? 8.871 -6.078 -7.138 1.00 78.44 120 TYR A O 1
ATOM 1031 N N . LEU A 1 121 ? 9.316 -8.241 -6.689 1.00 82.50 121 LEU A N 1
ATOM 1032 C CA . LEU A 1 121 ? 10.368 -8.541 -7.673 1.00 82.50 121 LEU A CA 1
ATOM 1033 C C . LEU A 1 121 ? 11.326 -7.363 -7.887 1.00 82.50 121 LEU A C 1
ATOM 1035 O O . LEU A 1 121 ? 11.538 -6.944 -9.027 1.00 82.50 121 LEU A O 1
ATOM 1039 N N . PHE A 1 122 ? 11.809 -6.782 -6.782 1.00 84.94 122 PHE A N 1
ATOM 1040 C CA . PHE A 1 122 ? 12.769 -5.676 -6.770 1.00 84.94 122 PHE A CA 1
ATOM 1041 C C . PHE A 1 122 ? 12.401 -4.537 -7.739 1.00 84.94 122 PHE A C 1
ATOM 1043 O O . PHE A 1 122 ? 13.242 -4.065 -8.502 1.00 84.94 122 PHE A O 1
ATOM 1050 N N . CYS A 1 123 ? 11.134 -4.098 -7.746 1.00 86.50 123 CYS A N 1
ATOM 1051 C CA . CYS A 1 123 ? 10.654 -3.132 -8.740 1.00 86.50 123 CYS A CA 1
ATOM 1052 C C . CYS A 1 123 ? 11.321 -1.748 -8.655 1.00 86.50 123 CYS A C 1
ATOM 1054 O O . CYS A 1 123 ? 11.215 -0.960 -9.593 1.00 86.50 123 CYS A O 1
ATOM 1056 N N . SER A 1 124 ? 11.995 -1.439 -7.544 1.00 90.44 124 SER A N 1
ATOM 1057 C CA . SER A 1 124 ? 12.828 -0.248 -7.380 1.00 90.44 124 SER A CA 1
ATOM 1058 C C . SER A 1 124 ? 13.952 -0.493 -6.372 1.00 90.44 124 SER A C 1
ATOM 1060 O O . SER A 1 124 ? 13.871 -1.397 -5.539 1.00 90.44 124 SER A O 1
ATOM 1062 N N . SER A 1 125 ? 14.996 0.338 -6.404 1.00 93.75 125 SER A N 1
ATOM 1063 C CA . SER A 1 125 ? 15.988 0.363 -5.327 1.00 93.75 125 SER A CA 1
ATOM 1064 C C . SER A 1 125 ? 15.388 0.991 -4.067 1.00 93.75 125 SER A C 1
ATOM 1066 O O . SER A 1 125 ? 14.528 1.869 -4.147 1.00 93.75 125 SER A O 1
ATOM 1068 N N . TYR A 1 126 ? 15.869 0.589 -2.887 1.00 94.38 126 TYR A N 1
ATOM 1069 C CA . TYR A 1 126 ? 15.396 1.137 -1.609 1.00 94.38 126 TYR A CA 1
ATOM 1070 C C . TYR A 1 126 ? 15.439 2.675 -1.579 1.00 94.38 126 TYR A C 1
ATOM 1072 O O . TYR A 1 126 ? 14.455 3.325 -1.227 1.00 94.38 126 TYR A O 1
ATOM 1080 N N . GLN A 1 127 ? 16.566 3.263 -1.996 1.00 96.00 127 GLN A N 1
ATOM 1081 C CA . GLN A 1 127 ? 16.757 4.715 -2.000 1.00 96.00 127 GLN A CA 1
ATOM 1082 C C . GLN A 1 127 ? 15.797 5.420 -2.969 1.00 96.00 127 GLN A C 1
ATOM 1084 O O . GLN A 1 127 ? 15.233 6.461 -2.625 1.00 96.00 127 GLN A O 1
ATOM 1089 N N . SER A 1 128 ? 15.581 4.847 -4.159 1.00 94.31 128 SER A N 1
ATOM 1090 C CA . SER A 1 128 ? 14.644 5.392 -5.145 1.00 94.31 128 SER A CA 1
ATOM 1091 C C . SER A 1 128 ? 13.201 5.314 -4.638 1.00 94.31 128 SER A C 1
ATOM 1093 O O . SER A 1 128 ? 12.504 6.330 -4.618 1.00 94.31 128 SER A O 1
ATOM 1095 N N . ALA A 1 129 ? 12.782 4.155 -4.119 1.00 94.25 129 ALA A N 1
ATOM 1096 C CA . ALA A 1 129 ? 11.460 3.966 -3.531 1.00 94.25 129 ALA A CA 1
ATOM 1097 C C . ALA A 1 129 ? 11.202 4.942 -2.373 1.00 94.25 129 ALA A C 1
ATOM 1099 O O . ALA A 1 129 ? 10.171 5.613 -2.343 1.00 94.25 129 ALA A O 1
ATOM 1100 N N . LEU A 1 130 ? 12.154 5.084 -1.446 1.00 96.69 130 LEU A N 1
ATOM 1101 C CA . LEU A 1 130 ? 12.032 5.999 -0.311 1.00 96.69 130 LEU A CA 1
ATOM 1102 C C . LEU A 1 130 ? 11.882 7.458 -0.764 1.00 96.69 130 LEU A C 1
ATOM 1104 O O . LEU A 1 130 ? 11.041 8.191 -0.233 1.00 96.69 130 LEU A O 1
ATOM 1108 N N . LYS A 1 131 ? 12.676 7.878 -1.756 1.00 97.12 131 LYS A N 1
ATOM 1109 C CA . LYS A 1 131 ? 12.617 9.227 -2.331 1.00 97.12 131 LYS A CA 1
ATOM 1110 C C . LYS A 1 131 ? 11.248 9.513 -2.949 1.00 97.12 131 LYS A C 1
ATOM 1112 O O . LYS A 1 131 ? 10.664 10.557 -2.648 1.00 97.12 131 LYS A O 1
ATOM 1117 N N . GLU A 1 132 ? 10.728 8.601 -3.769 1.00 96.44 132 GLU A N 1
ATOM 1118 C CA . GLU A 1 132 ? 9.424 8.770 -4.418 1.00 96.44 132 GLU A CA 1
ATOM 1119 C C . GLU A 1 132 ? 8.275 8.763 -3.402 1.00 96.44 132 GLU A C 1
ATOM 1121 O O . GLU A 1 132 ? 7.439 9.665 -3.424 1.00 96.44 132 GLU A O 1
ATOM 1126 N N . LEU A 1 133 ? 8.270 7.846 -2.428 1.00 96.50 133 LEU A N 1
ATOM 1127 C CA . LEU A 1 133 ? 7.236 7.814 -1.385 1.00 96.50 133 LEU A CA 1
ATOM 1128 C C . LEU A 1 133 ? 7.192 9.125 -0.578 1.00 96.50 133 LEU A C 1
ATOM 1130 O O . LEU A 1 133 ? 6.122 9.704 -0.385 1.00 96.50 133 LEU A O 1
ATOM 1134 N N . ARG A 1 134 ? 8.353 9.653 -0.162 1.00 97.00 134 ARG A N 1
ATOM 1135 C CA . ARG A 1 134 ? 8.436 10.942 0.553 1.00 97.00 134 ARG A CA 1
ATOM 1136 C C . ARG A 1 134 ? 8.028 12.126 -0.322 1.00 97.00 134 ARG A C 1
ATOM 1138 O O . ARG A 1 134 ? 7.487 13.113 0.177 1.00 97.00 134 ARG A O 1
ATOM 1145 N N . LYS A 1 135 ? 8.315 12.078 -1.624 1.00 97.12 135 LYS A N 1
ATOM 1146 C CA . LYS A 1 135 ? 7.862 13.092 -2.585 1.00 97.12 135 LYS A CA 1
ATOM 1147 C C . LYS A 1 135 ? 6.338 13.087 -2.694 1.00 97.12 135 LYS A C 1
ATOM 1149 O O . LYS A 1 135 ? 5.739 14.151 -2.594 1.00 97.12 135 LYS A O 1
ATOM 1154 N N . ILE A 1 136 ? 5.719 11.914 -2.824 1.00 96.06 136 ILE A N 1
ATOM 1155 C CA . ILE A 1 136 ? 4.259 11.784 -2.880 1.00 96.06 136 ILE A CA 1
ATOM 1156 C C . ILE A 1 136 ? 3.628 12.326 -1.598 1.00 96.06 136 ILE A C 1
ATOM 1158 O O . ILE A 1 136 ? 2.754 13.176 -1.686 1.00 96.06 136 ILE A O 1
ATOM 1162 N N . TRP A 1 137 ? 4.112 11.918 -0.420 1.00 96.38 137 TRP A N 1
ATOM 1163 C CA . TRP A 1 137 ? 3.570 12.369 0.870 1.00 96.38 137 TRP A CA 1
ATOM 1164 C C . TRP A 1 137 ? 3.559 13.897 1.050 1.00 96.38 137 TRP A C 1
ATOM 1166 O O . TRP A 1 137 ? 2.619 14.471 1.608 1.00 96.38 137 TRP A O 1
ATOM 1176 N N . ARG A 1 138 ? 4.607 14.577 0.571 1.00 95.56 138 ARG A N 1
ATOM 1177 C CA . ARG A 1 138 ? 4.691 16.045 0.618 1.00 95.56 138 ARG A CA 1
ATOM 1178 C C . ARG A 1 138 ? 3.655 16.727 -0.277 1.00 95.56 138 ARG A C 1
ATOM 1180 O O . ARG A 1 138 ? 3.203 17.809 0.072 1.00 95.56 138 ARG A O 1
ATOM 1187 N N . ASN A 1 139 ? 3.267 16.080 -1.374 1.00 93.69 139 ASN A N 1
ATOM 1188 C CA . ASN A 1 139 ? 2.433 16.652 -2.433 1.00 93.69 139 ASN A CA 1
ATOM 1189 C C . ASN A 1 139 ? 0.955 16.222 -2.377 1.00 93.69 139 ASN A C 1
ATOM 1191 O O . ASN A 1 139 ? 0.202 16.530 -3.303 1.00 93.69 139 ASN A O 1
ATOM 1195 N N . VAL A 1 140 ? 0.551 15.464 -1.354 1.00 92.69 140 VAL A N 1
ATOM 1196 C CA . VAL A 1 140 ? -0.848 15.059 -1.109 1.00 92.69 140 VAL A CA 1
ATOM 1197 C C . VAL A 1 140 ? -1.490 15.812 0.039 1.00 92.69 140 VAL A C 1
ATOM 1199 O O . VAL A 1 140 ? -0.742 16.320 0.908 1.00 92.69 140 VAL A O 1
#

Foldseek 3Di:
DEPLCVVDPFAEEEDPDPCLVVDQWEDDPRHIYGHPVLVVQRVDHDRDLLSVLVVQLRVLLSVVCVVDPNVVLVVCQVPALQSLLVSNLRSLLRSLVSCVVVVHDDDLQVVLVSCCDVVVPRSDHSVVSSVSSVVSNVVD

Sequence (140 aa):
MSNYIKESKYEIKKSVFPLSKIFKGFVFANKIYLRPDIYNDLYKDKPKPESVGVLIHERTHLEQISSGNWLIQGLRYWIFPKVRLESELLANREQFKYLKRNKEIFDFEKRAKHLSSFPYLFCSSYQSALKELRKIWRNV

Secondary structure (DSSP, 8-state):
--HHHHT-SSEEEE--SGGGGT-SEEEETTEEEE-HHHHHHHTSSS--HHHHHHHHHHHHHHHHHHTS-HHHHHHHHHH-HHHHHHHHHHHHHHHHHHHHHTT----HHHHHHHHTSGGGTT-S-HHHHHHHHHHHHHT-

Nearest PDB structures (foldseek):
  8h8s-assembly1_E  TM=4.231E-01  e=6.635E+00  Bos taurus
  4s1b-assembly3_A  TM=3.740E-01  e=6.635E+00  Listeria monocytogenes EGD-e

pLDDT: mean 87.61, std 9.15, range [57.16, 97.31]

Organism: NCBI:txid1618549

Solvent-accessible surface area (backbone atoms only — not comparable to full-atom values): 7601 Å² total; per-residue (Å²): 105,21,67,73,62,76,72,43,92,54,58,77,42,68,44,85,54,80,60,46,79,80,34,71,57,47,72,56,96,82,28,40,31,22,18,57,68,43,42,57,37,46,43,35,85,77,44,54,62,68,44,53,25,51,52,48,23,43,48,43,54,48,54,62,35,68,76,52,60,49,69,60,48,50,51,44,41,74,74,32,41,64,54,38,42,54,53,52,52,53,17,48,43,59,17,42,42,53,28,54,77,70,73,52,87,77,69,53,66,65,51,14,49,47,43,38,24,72,97,45,67,47,32,36,54,45,70,58,38,36,51,50,54,56,51,45,58,72,76,88

Mean predicted aligned error: 4.93 Å